Protein AF-A0A1B8TBE0-F1 (afdb_monomer)

Mean predicted aligned error: 3.82 Å

Nearest PDB structures (foldseek):
  6jil-assembly1_A  TM=3.283E-01  e=6.032E-01  Streptomyces lavendulae
  4ffm-assembly1_A  TM=3.335E-01  e=2.174E+00  Methanosarcina barkeri str. Fusaro
  4ffr-assembly1_A  TM=3.396E-01  e=4.693E+00  Methanosarcina barkeri str. Fusaro
  4ffp-assembly1_A  TM=3.366E-01  e=4.128E+00  Methanosarcina barkeri str. Fusaro
  8qyl-assembly1_D  TM=3.330E-01  e=3.872E+00  Homo sapiens

Foldseek 3Di:
DKFKWKAFPVVVRDIDTDPPRPPDDQVSRQVVQVVCLQVDDQRMKMFMWDDDPVGIGGDGDIHGRDDDD

Sequence (69 aa):
MHAVALKGIDDGEVWSIVPGTAGSSLESAISTAIQLSLAGDEETQYTAIEIRADGVYPVGDMQWGVHEI

pLDDT: mean 91.63, std 9.12, range [54.59, 98.0]

Solvent-accessible surface area (backbone atoms only — not comparable to full-atom values): 3660 Å² total; per-residue (Å²): 83,16,18,26,35,35,32,40,61,88,66,75,72,48,77,42,72,46,85,90,32,69,74,34,52,65,70,54,15,40,53,49,19,53,55,47,13,66,72,27,44,65,60,30,37,22,22,12,29,37,49,55,98,91,47,76,42,79,76,46,73,80,31,58,14,67,42,82,134

Secondary structure (DSSP, 8-state):
-EEEEEEETTTTT--EEPTT-TTB-HHHHHHHHHHHHHHSBTTEEEEEEEEETTEEEE-S--EE--B--

Structure (mmCIF, N/CA/C/O backbone):
data_AF-A0A1B8TBE0-F1
#
_entry.id   AF-A0A1B8TBE0-F1
#
loop_
_atom_site.group_PDB
_atom_site.id
_atom_site.type_symbol
_atom_site.label_atom_id
_atom_site.label_alt_id
_atom_site.label_comp_id
_atom_site.label_asym_id
_atom_site.label_entity_id
_atom_site.label_seq_id
_atom_site.pdbx_PDB_ins_code
_atom_site.Cartn_x
_atom_site.Cartn_y
_atom_site.Cartn_z
_atom_site.occupancy
_atom_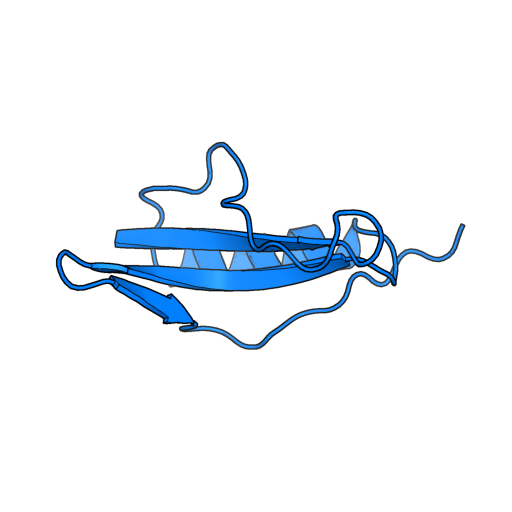site.B_iso_or_equiv
_atom_site.auth_seq_id
_atom_site.auth_comp_id
_atom_site.auth_asym_id
_atom_site.auth_atom_id
_atom_site.pdbx_PDB_model_num
ATOM 1 N N . MET A 1 1 ? -7.874 1.158 12.198 1.00 94.44 1 MET A N 1
ATOM 2 C CA . MET A 1 1 ? -6.530 0.519 12.192 1.00 94.44 1 MET A CA 1
ATOM 3 C C . MET A 1 1 ? -5.892 0.831 10.853 1.00 94.44 1 MET A C 1
ATOM 5 O O . MET A 1 1 ? -6.644 0.842 9.896 1.00 94.44 1 MET A O 1
ATOM 9 N N . HIS A 1 2 ? -4.581 1.067 10.748 1.00 97.75 2 HIS A N 1
ATOM 10 C CA . HIS A 1 2 ? -3.955 1.313 9.440 1.00 97.75 2 HIS A CA 1
ATOM 11 C C . HIS A 1 2 ? -3.073 0.152 8.984 1.00 97.75 2 HIS A C 1
ATOM 13 O O . HIS A 1 2 ? -2.669 -0.688 9.795 1.00 97.75 2 HIS A O 1
ATOM 19 N N . ALA A 1 3 ? -2.856 0.096 7.674 1.00 98.00 3 ALA A N 1
ATOM 20 C CA . ALA A 1 3 ? -1.970 -0.836 6.992 1.00 98.00 3 ALA A CA 1
ATOM 21 C C . ALA A 1 3 ? -1.554 -0.248 5.633 1.00 98.00 3 ALA A C 1
ATOM 23 O O . ALA A 1 3 ? -2.011 0.833 5.249 1.00 98.00 3 ALA A O 1
ATOM 24 N N . VAL A 1 4 ? -0.734 -0.982 4.886 1.00 97.75 4 VAL A N 1
ATOM 25 C CA . VAL A 1 4 ? -0.468 -0.701 3.472 1.00 97.75 4 VAL A CA 1
ATOM 26 C C . VAL A 1 4 ? -1.159 -1.756 2.620 1.00 97.75 4 VAL A C 1
ATOM 28 O O . VAL A 1 4 ? -1.087 -2.948 2.923 1.00 97.75 4 VAL A O 1
ATOM 31 N N . ALA A 1 5 ? -1.830 -1.319 1.561 1.00 96.88 5 ALA A N 1
ATOM 32 C CA . ALA A 1 5 ? -2.341 -2.188 0.514 1.00 96.88 5 ALA A CA 1
ATOM 33 C C . ALA A 1 5 ? -1.450 -2.094 -0.726 1.00 96.88 5 ALA A C 1
ATOM 35 O O . ALA A 1 5 ? -0.909 -1.025 -1.015 1.00 96.88 5 ALA A O 1
ATOM 36 N N . LEU A 1 6 ? -1.330 -3.205 -1.447 1.00 95.75 6 LEU A N 1
ATOM 37 C CA . LEU A 1 6 ? -0.636 -3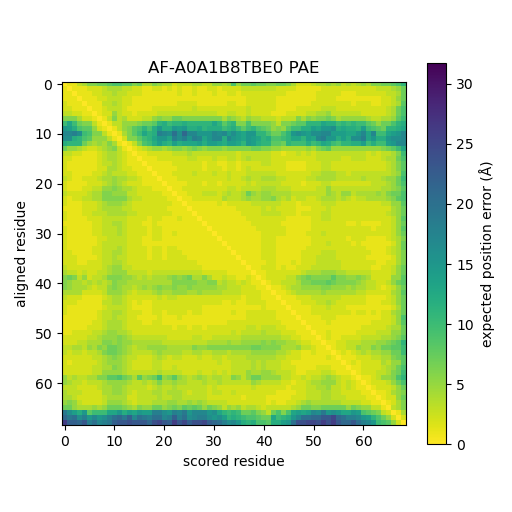.298 -2.722 1.00 95.75 6 LEU A CA 1
ATOM 38 C C . LEU A 1 6 ? -1.542 -3.911 -3.791 1.00 95.75 6 LEU A C 1
ATOM 40 O O . LEU A 1 6 ? -2.417 -4.720 -3.471 1.00 95.75 6 LEU A O 1
ATOM 44 N N . LYS A 1 7 ? -1.313 -3.545 -5.048 1.00 93.81 7 LYS A N 1
ATOM 45 C CA . LYS A 1 7 ? -1.943 -4.162 -6.217 1.00 93.81 7 LYS A CA 1
ATOM 46 C C . LYS A 1 7 ? -0.914 -4.232 -7.340 1.00 93.81 7 LYS A C 1
ATOM 48 O O . LYS A 1 7 ? -0.486 -3.188 -7.822 1.00 93.81 7 LYS A O 1
ATOM 53 N N . GLY A 1 8 ? -0.540 -5.446 -7.733 1.00 89.38 8 GLY A N 1
ATOM 54 C CA . GLY A 1 8 ? 0.232 -5.695 -8.950 1.00 89.38 8 GLY A CA 1
ATOM 55 C C . GLY A 1 8 ? -0.690 -5.816 -10.166 1.00 89.38 8 GLY A C 1
ATOM 56 O O . GLY A 1 8 ? -1.830 -6.278 -10.040 1.00 89.38 8 GLY A O 1
ATOM 57 N N . ILE A 1 9 ? -0.213 -5.397 -11.339 1.00 78.19 9 ILE A N 1
ATOM 58 C CA . ILE A 1 9 ? -0.948 -5.547 -12.607 1.00 78.19 9 ILE A CA 1
ATOM 59 C C . ILE A 1 9 ? -1.081 -7.029 -13.001 1.00 78.19 9 ILE A C 1
ATOM 61 O O . ILE A 1 9 ? -2.166 -7.453 -13.407 1.00 78.19 9 ILE A O 1
ATOM 65 N N . ASP A 1 10 ? -0.036 -7.831 -12.791 1.00 75.62 10 ASP A N 1
ATOM 66 C CA . ASP A 1 10 ? -0.011 -9.255 -13.162 1.00 75.62 10 ASP A CA 1
ATOM 67 C C . ASP A 1 10 ? -0.901 -10.153 -12.286 1.00 75.62 10 ASP A C 1
ATOM 69 O O . ASP A 1 10 ? -1.356 -11.211 -12.726 1.00 75.62 10 ASP A O 1
ATOM 73 N N . ASP A 1 11 ? -1.239 -9.706 -11.075 1.00 68.69 11 ASP A N 1
ATOM 74 C CA . ASP A 1 11 ? -2.040 -10.465 -10.103 1.00 68.69 11 ASP A CA 1
ATOM 75 C C . ASP A 1 11 ? -3.562 -10.314 -10.311 1.00 68.69 11 ASP A C 1
ATOM 77 O O . ASP A 1 11 ? -4.373 -10.543 -9.408 1.00 68.69 11 ASP A O 1
ATOM 81 N N . GLY A 1 12 ? -3.986 -9.927 -11.518 1.00 63.00 12 GLY A N 1
ATOM 82 C CA . GLY A 1 12 ? -5.403 -9.871 -11.884 1.00 63.00 12 GLY A CA 1
ATOM 83 C C . GLY A 1 12 ? -6.170 -8.748 -11.188 1.00 63.00 12 GLY A C 1
ATOM 84 O O . GLY A 1 12 ? -7.353 -8.897 -10.887 1.00 63.00 12 GLY A O 1
ATOM 85 N N . GLU A 1 13 ? -5.500 -7.621 -10.939 1.00 72.56 13 GLU A N 1
ATOM 86 C CA . GLU A 1 13 ? -6.082 -6.404 -10.371 1.00 72.56 13 GLU A CA 1
ATOM 87 C C . GLU A 1 13 ? -6.600 -6.492 -8.919 1.00 72.56 13 GLU A C 1
ATOM 89 O O . GLU A 1 13 ? -7.365 -5.626 -8.473 1.00 72.56 13 GLU A O 1
ATOM 94 N N . VAL A 1 14 ? -6.165 -7.495 -8.155 1.00 87.31 14 VAL A N 1
ATOM 95 C CA . VAL A 1 14 ? -6.591 -7.695 -6.764 1.00 87.31 14 VAL A CA 1
ATOM 96 C C . VAL A 1 14 ? -5.740 -6.873 -5.794 1.00 87.31 14 VAL A C 1
ATOM 98 O O . VAL A 1 14 ? -4.513 -6.911 -5.821 1.00 87.31 14 VAL A O 1
ATOM 101 N N . TRP A 1 15 ? -6.405 -6.161 -4.881 1.00 91.81 15 TRP A N 1
ATOM 102 C CA . TRP A 1 15 ? -5.741 -5.501 -3.757 1.00 91.81 15 TRP A CA 1
ATOM 103 C C . TRP A 1 15 ? -5.449 -6.493 -2.632 1.00 91.81 15 TRP A C 1
ATOM 105 O O . TRP A 1 15 ? -6.339 -7.219 -2.187 1.00 91.81 15 TRP A O 1
ATOM 115 N N . SER A 1 16 ? -4.223 -6.457 -2.122 1.00 94.06 16 SER A N 1
ATOM 116 C CA . SER A 1 16 ? -3.760 -7.275 -1.000 1.00 94.06 16 SER A CA 1
ATOM 117 C C . SER A 1 16 ? -3.151 -6.406 0.096 1.00 94.06 16 SER A C 1
ATOM 119 O O . SER A 1 16 ? -2.603 -5.343 -0.175 1.00 94.06 16 SER A O 1
ATOM 121 N N . ILE A 1 17 ? -3.224 -6.849 1.353 1.00 95.25 17 ILE A N 1
ATOM 122 C CA . ILE A 1 17 ? -2.562 -6.159 2.471 1.00 95.25 17 ILE A CA 1
ATOM 123 C C . ILE A 1 17 ? -1.093 -6.580 2.508 1.00 95.25 17 ILE A C 1
ATOM 125 O O . ILE A 1 17 ? -0.794 -7.774 2.534 1.00 95.25 17 ILE A O 1
ATOM 129 N N . VAL A 1 18 ? -0.180 -5.609 2.577 1.00 95.81 18 VAL A N 1
ATOM 130 C CA . VAL A 1 18 ? 1.251 -5.869 2.758 1.00 95.81 18 VAL A CA 1
ATOM 131 C C . VAL A 1 18 ? 1.471 -6.524 4.133 1.00 95.81 18 VAL A C 1
ATOM 133 O O . VAL A 1 18 ? 1.117 -5.924 5.161 1.00 95.81 18 VAL A O 1
ATOM 136 N N . PRO A 1 19 ? 2.073 -7.725 4.198 1.00 94.50 19 PRO A N 1
ATOM 137 C CA . PRO A 1 19 ? 2.315 -8.421 5.457 1.00 94.50 19 PRO A CA 1
ATOM 138 C C . PRO A 1 19 ? 3.116 -7.580 6.457 1.00 94.50 19 PRO A C 1
ATOM 140 O O . PRO A 1 19 ? 4.057 -6.880 6.095 1.00 94.50 19 PRO A O 1
ATOM 143 N N . GLY A 1 20 ? 2.745 -7.648 7.737 1.00 94.75 20 GL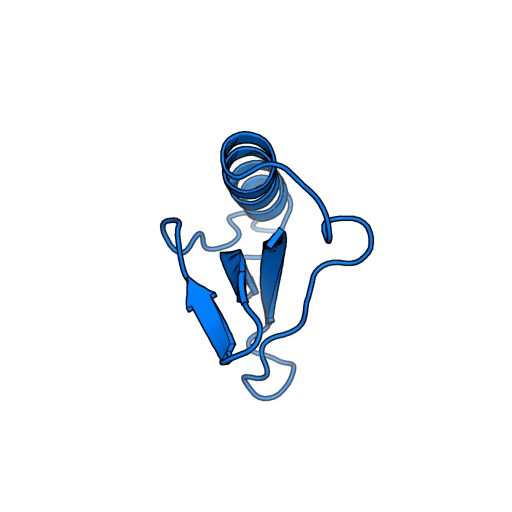Y A N 1
ATOM 144 C CA . GLY A 1 20 ? 3.444 -6.931 8.811 1.00 94.75 20 GLY A CA 1
ATOM 145 C C . GLY A 1 20 ? 3.125 -5.436 8.924 1.00 94.75 20 GLY A C 1
ATOM 146 O O . GLY A 1 20 ? 3.589 -4.805 9.867 1.00 94.75 20 GLY A O 1
ATOM 147 N N . THR A 1 21 ? 2.309 -4.870 8.027 1.00 96.56 21 THR A N 1
ATOM 148 C CA . THR A 1 21 ? 1.908 -3.451 8.109 1.00 96.56 21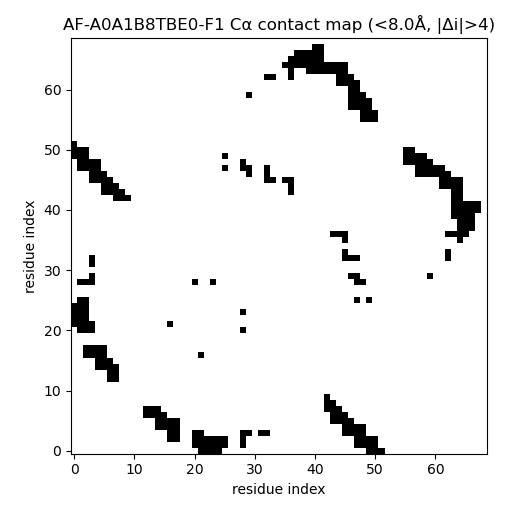 THR A CA 1
ATOM 149 C C . THR A 1 21 ? 0.611 -3.226 8.889 1.00 96.56 21 THR A C 1
ATOM 151 O O . THR A 1 21 ? 0.340 -2.112 9.328 1.00 96.56 21 THR A O 1
ATOM 154 N N . ALA A 1 22 ? -0.192 -4.275 9.094 1.00 95.44 22 ALA A N 1
ATOM 155 C CA . ALA A 1 22 ? -1.454 -4.175 9.818 1.00 95.44 22 ALA A CA 1
ATOM 156 C C . ALA A 1 22 ? -1.238 -3.796 11.290 1.00 95.44 22 ALA A C 1
ATOM 158 O O . ALA A 1 22 ? -0.452 -4.424 11.998 1.00 95.44 22 ALA A O 1
ATOM 159 N N . GLY A 1 23 ? -1.976 -2.789 11.759 1.00 94.38 23 GLY A N 1
ATOM 160 C CA . GLY A 1 23 ? -1.838 -2.274 13.123 1.00 94.38 23 GLY A CA 1
ATOM 161 C C . GLY A 1 23 ? -0.959 -1.030 13.233 1.00 94.38 23 GLY A C 1
ATOM 162 O O . GLY A 1 23 ? -0.771 -0.534 14.342 1.00 94.38 23 GLY A O 1
ATOM 163 N N . SER A 1 24 ? -0.446 -0.504 12.119 1.00 94.50 24 SER A N 1
ATOM 164 C CA . SER A 1 24 ? 0.385 0.696 12.124 1.00 94.50 24 SER A CA 1
ATOM 165 C C . SER A 1 24 ? -0.414 1.964 12.457 1.00 94.50 24 SER A C 1
ATOM 167 O O . SER A 1 24 ? -1.650 2.015 12.365 1.00 94.50 24 SER A O 1
ATOM 169 N N . SER A 1 25 ? 0.303 3.031 12.821 1.00 96.94 25 SER A N 1
ATOM 170 C CA . SER A 1 25 ? -0.254 4.384 12.779 1.00 96.94 25 SER A CA 1
ATOM 171 C C . SER A 1 25 ? -0.479 4.820 11.323 1.00 96.94 25 SER A C 1
ATOM 173 O O . SER A 1 25 ? 0.054 4.207 10.391 1.00 96.94 25 SER A O 1
ATOM 175 N N . LEU A 1 26 ? -1.264 5.884 11.128 1.00 96.19 26 LEU A N 1
ATOM 176 C CA . LEU A 1 26 ? -1.471 6.486 9.808 1.00 96.19 26 LEU A CA 1
ATOM 177 C C . LEU A 1 26 ? -0.144 6.966 9.205 1.00 96.19 26 LEU A C 1
ATOM 179 O O . LEU A 1 26 ? 0.176 6.631 8.070 1.00 96.19 26 LEU A O 1
ATOM 183 N N . GLU A 1 27 ? 0.653 7.698 9.987 1.00 96.81 27 GLU A N 1
ATOM 184 C CA . GLU A 1 27 ? 1.948 8.235 9.552 1.00 96.81 27 GLU A CA 1
ATOM 185 C C . GLU A 1 27 ? 2.916 7.123 9.137 1.00 96.81 27 GLU A C 1
ATOM 187 O O . GLU A 1 27 ? 3.572 7.224 8.101 1.00 96.81 27 GLU A O 1
ATOM 192 N N . SER A 1 28 ? 2.968 6.028 9.904 1.00 97.00 28 SER A N 1
ATOM 193 C CA . SER A 1 28 ? 3.783 4.868 9.547 1.00 97.00 28 SER A CA 1
ATOM 194 C C . SER A 1 28 ? 3.274 4.187 8.279 1.00 97.00 28 SER A C 1
ATOM 196 O O . SER A 1 28 ? 4.090 3.874 7.425 1.00 97.00 28 SER A O 1
ATOM 198 N N . ALA A 1 29 ? 1.958 4.010 8.109 1.00 97.44 29 ALA A N 1
ATOM 199 C CA . ALA A 1 29 ? 1.400 3.427 6.884 1.00 97.44 29 ALA A CA 1
ATOM 200 C C . ALA A 1 29 ? 1.740 4.266 5.642 1.00 97.44 29 ALA A C 1
ATOM 202 O O . ALA A 1 29 ? 2.169 3.715 4.632 1.00 97.44 29 ALA A O 1
ATOM 203 N N . ILE A 1 30 ? 1.594 5.594 5.729 1.00 97.31 30 ILE A N 1
ATOM 204 C CA . ILE A 1 30 ? 1.942 6.518 4.639 1.00 97.31 30 ILE A CA 1
ATOM 205 C C . ILE A 1 30 ? 3.436 6.421 4.320 1.00 97.31 30 ILE A C 1
ATOM 207 O O . ILE A 1 30 ? 3.805 6.209 3.169 1.00 97.31 30 ILE A O 1
ATOM 211 N N . SER A 1 31 ? 4.295 6.522 5.338 1.00 97.00 31 SER A N 1
ATOM 212 C CA . SER A 1 31 ? 5.748 6.429 5.162 1.00 97.00 31 SER A CA 1
ATOM 213 C C . SER A 1 31 ? 6.164 5.091 4.538 1.00 97.00 31 SER A C 1
ATOM 215 O O . SER A 1 31 ? 6.934 5.064 3.581 1.00 97.00 31 SER A O 1
ATOM 217 N N . THR A 1 32 ? 5.598 3.974 5.008 1.00 96.94 32 THR A N 1
ATOM 218 C CA . THR A 1 32 ? 5.877 2.641 4.462 1.00 96.94 32 THR A CA 1
ATOM 219 C C . THR A 1 32 ? 5.389 2.489 3.023 1.00 96.94 32 THR A C 1
ATOM 221 O O . THR A 1 32 ? 6.111 1.909 2.220 1.00 96.94 32 THR A O 1
ATOM 224 N N . ALA A 1 33 ? 4.220 3.027 2.658 1.00 96.94 33 ALA A N 1
ATOM 225 C CA . ALA A 1 33 ? 3.739 2.984 1.274 1.00 96.94 33 ALA A CA 1
ATOM 226 C C . ALA A 1 33 ? 4.705 3.696 0.308 1.00 96.94 33 ALA A C 1
ATOM 228 O O . ALA A 1 33 ? 5.005 3.160 -0.755 1.00 96.94 33 ALA A O 1
ATOM 229 N N . ILE A 1 34 ? 5.252 4.849 0.709 1.00 96.12 34 ILE A N 1
ATOM 230 C CA . ILE A 1 34 ? 6.265 5.586 -0.068 1.00 96.12 34 ILE A CA 1
ATOM 231 C C . ILE A 1 34 ? 7.580 4.796 -0.147 1.00 96.12 34 ILE A C 1
ATOM 233 O O . ILE A 1 34 ? 8.198 4.704 -1.201 1.00 96.12 34 ILE A O 1
ATOM 237 N N . GLN A 1 35 ? 8.035 4.203 0.960 1.00 95.69 35 GLN A N 1
ATOM 238 C CA . GLN A 1 35 ? 9.262 3.397 0.950 1.00 95.69 35 GLN A CA 1
ATOM 239 C C . GLN A 1 35 ? 9.143 2.170 0.043 1.00 95.69 35 GLN A C 1
ATOM 241 O O . GLN A 1 35 ? 10.095 1.838 -0.659 1.00 95.69 35 GLN A O 1
ATOM 246 N N . LEU A 1 36 ? 7.983 1.512 0.053 1.00 95.44 36 LEU A N 1
ATOM 247 C CA . LEU A 1 36 ? 7.705 0.377 -0.819 1.00 95.44 36 LEU A CA 1
ATOM 248 C C . LEU A 1 36 ? 7.654 0.797 -2.282 1.00 95.44 36 LEU A C 1
ATOM 250 O O . LEU A 1 36 ? 8.229 0.103 -3.108 1.00 95.44 36 LEU A O 1
ATOM 254 N N . SER A 1 37 ? 7.058 1.946 -2.604 1.00 95.38 37 SER A N 1
ATOM 255 C CA . SER A 1 37 ? 7.026 2.430 -3.984 1.00 95.38 37 SER A CA 1
ATOM 256 C C . SER A 1 37 ? 8.428 2.745 -4.520 1.00 95.38 37 SER A C 1
ATOM 258 O O . SER A 1 37 ? 8.753 2.424 -5.655 1.00 95.38 37 SER A O 1
ATOM 260 N N . LEU A 1 38 ? 9.323 3.280 -3.688 1.00 94.25 38 LEU A N 1
ATOM 261 C CA . LEU A 1 38 ? 10.721 3.500 -4.078 1.00 94.25 38 LEU A CA 1
ATOM 262 C C . LEU A 1 38 ? 11.510 2.202 -4.327 1.00 94.25 38 LEU A C 1
ATOM 264 O O . LEU A 1 38 ? 12.544 2.246 -4.989 1.00 94.25 38 LEU A O 1
ATOM 268 N N . ALA A 1 39 ? 11.054 1.074 -3.778 1.00 92.00 39 ALA A N 1
ATOM 269 C CA . ALA A 1 39 ? 11.698 -0.234 -3.905 1.00 92.00 39 ALA A CA 1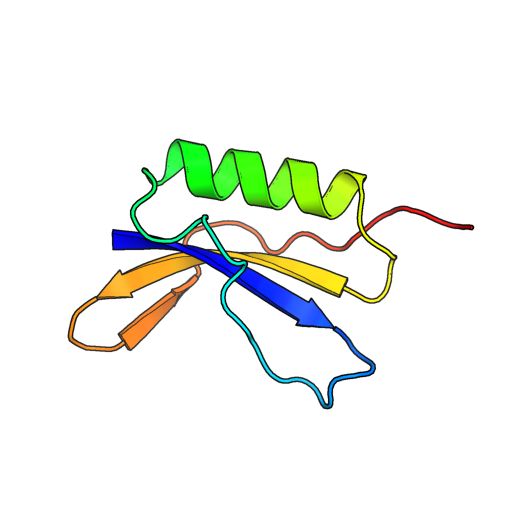
ATOM 270 C C . ALA A 1 39 ? 10.947 -1.214 -4.829 1.00 92.00 39 ALA A C 1
ATOM 272 O O . ALA A 1 39 ? 11.459 -2.301 -5.087 1.00 92.00 39 ALA A O 1
ATOM 273 N N . GLY A 1 40 ? 9.736 -0.863 -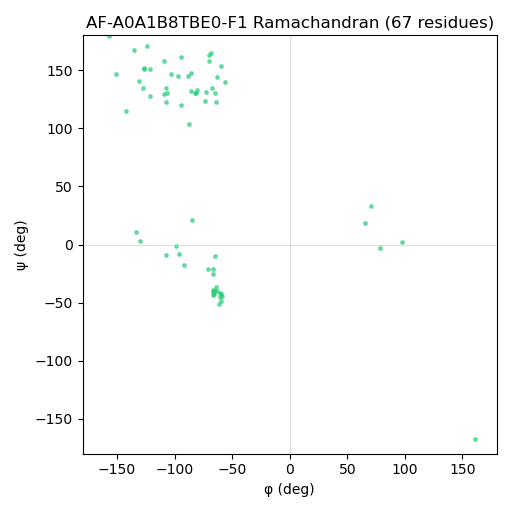5.266 1.00 88.75 40 GLY A N 1
ATOM 274 C CA . GLY A 1 40 ? 8.856 -1.700 -6.078 1.00 88.75 40 GLY A CA 1
ATOM 275 C C . GLY A 1 40 ? 9.000 -1.439 -7.575 1.00 88.75 40 GLY A C 1
ATOM 276 O O . GLY A 1 40 ? 9.496 -0.389 -7.988 1.00 88.75 40 GLY A O 1
ATOM 277 N N . ASP A 1 41 ? 8.540 -2.395 -8.374 1.00 89.44 41 ASP A N 1
ATOM 278 C CA . ASP A 1 41 ? 8.441 -2.289 -9.831 1.00 89.44 41 ASP A CA 1
ATOM 279 C C . ASP A 1 41 ? 7.349 -1.303 -10.278 1.00 89.44 41 ASP A C 1
ATOM 281 O O . ASP A 1 41 ? 6.395 -1.015 -9.551 1.00 89.44 41 ASP A O 1
ATOM 285 N N . GLU A 1 42 ? 7.476 -0.804 -11.506 1.00 90.50 42 GLU A N 1
ATOM 286 C CA . GLU A 1 42 ? 6.565 0.189 -12.096 1.00 90.50 42 GLU A CA 1
ATOM 287 C C . GLU A 1 42 ? 5.127 -0.315 -12.306 1.00 90.50 42 GLU A C 1
ATOM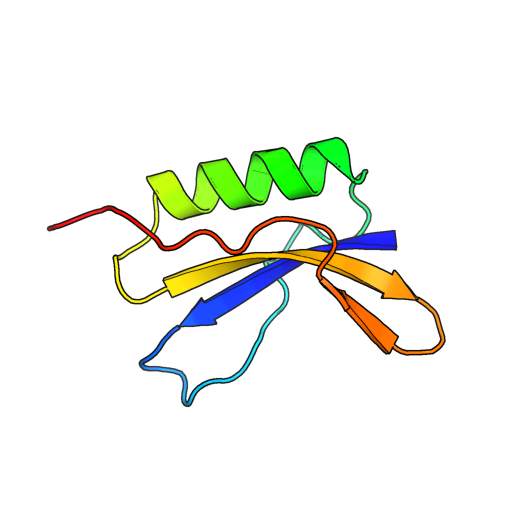 289 O O . GLU A 1 42 ? 4.218 0.473 -12.577 1.00 90.50 42 GLU A O 1
ATOM 294 N N . GLU A 1 43 ? 4.894 -1.616 -12.139 1.00 90.88 43 GLU A N 1
ATOM 295 C CA . GLU A 1 43 ? 3.602 -2.270 -12.328 1.00 90.88 43 GLU A CA 1
ATOM 296 C C . GLU A 1 43 ? 2.849 -2.491 -11.008 1.00 90.88 43 GLU A C 1
ATOM 298 O O . GLU A 1 43 ? 1.703 -2.955 -11.009 1.00 90.88 43 GLU A O 1
ATOM 303 N N . THR A 1 44 ? 3.447 -2.110 -9.876 1.00 92.56 44 THR A N 1
ATOM 304 C CA . THR A 1 44 ? 2.853 -2.278 -8.552 1.00 92.56 44 THR A CA 1
ATOM 305 C C . THR A 1 44 ? 2.433 -0.944 -7.942 1.00 92.56 44 THR A C 1
ATOM 307 O O . THR A 1 44 ? 3.197 0.016 -7.848 1.00 92.56 44 THR A O 1
ATOM 310 N N . GLN A 1 45 ? 1.190 -0.890 -7.468 1.00 94.88 45 GLN A N 1
ATOM 311 C CA . GLN A 1 45 ? 0.646 0.229 -6.703 1.00 94.88 45 GLN A CA 1
ATOM 312 C C . GLN A 1 45 ? 0.717 -0.048 -5.206 1.00 94.88 45 GLN A C 1
ATOM 314 O O . GLN A 1 45 ? 0.436 -1.163 -4.771 1.00 94.88 45 GLN A O 1
ATOM 319 N N . TYR A 1 46 ? 0.964 0.993 -4.415 1.00 96.25 46 TYR A N 1
ATOM 320 C CA . TYR A 1 46 ? 0.938 0.972 -2.956 1.00 96.25 46 TYR A CA 1
ATOM 321 C C . TYR A 1 46 ? 0.095 2.133 -2.424 1.00 96.25 46 TYR A C 1
ATOM 323 O O . TYR A 1 46 ? 0.152 3.250 -2.936 1.00 96.25 46 TYR A O 1
ATOM 331 N N . THR A 1 47 ? -0.691 1.907 -1.374 1.00 97.38 47 THR A N 1
ATOM 332 C CA . THR A 1 47 ? -1.436 2.985 -0.706 1.00 97.38 47 THR A CA 1
ATOM 333 C C . THR A 1 47 ? -1.651 2.683 0.772 1.00 97.38 47 THR A C 1
ATOM 335 O O . THR A 1 47 ? -1.811 1.527 1.175 1.00 97.38 47 THR A O 1
ATOM 338 N N . ALA A 1 48 ? -1.655 3.727 1.599 1.00 98.00 48 ALA A N 1
ATOM 339 C CA . ALA A 1 48 ? -2.052 3.609 2.993 1.00 98.00 48 ALA A CA 1
ATOM 340 C C . ALA A 1 48 ? -3.572 3.430 3.085 1.00 98.00 48 ALA A C 1
ATOM 342 O O . ALA A 1 48 ? -4.339 4.198 2.499 1.00 98.00 48 ALA A O 1
ATOM 343 N N . ILE A 1 49 ? -4.005 2.441 3.862 1.00 98.00 49 ILE A N 1
ATOM 344 C CA . ILE A 1 49 ? -5.418 2.132 4.075 1.00 98.00 49 ILE A CA 1
ATOM 345 C C . ILE A 1 49 ? -5.791 2.219 5.550 1.00 98.00 49 ILE A C 1
ATOM 347 O O . ILE A 1 49 ? -4.982 1.947 6.439 1.00 98.00 49 ILE A O 1
ATOM 351 N N . GLU A 1 50 ? -7.050 2.546 5.805 1.00 97.75 50 GLU A N 1
ATOM 352 C CA . GLU A 1 50 ? -7.694 2.396 7.095 1.00 97.75 50 GLU A CA 1
ATOM 353 C C . GLU A 1 50 ? -8.686 1.230 7.053 1.00 97.75 50 GLU A C 1
ATOM 355 O O . GLU A 1 50 ? -9.619 1.193 6.253 1.00 97.75 50 GLU A O 1
ATOM 360 N N . ILE A 1 51 ? -8.476 0.278 7.953 1.00 95.38 51 ILE A N 1
ATOM 361 C CA . ILE A 1 51 ? -9.332 -0.871 8.208 1.00 95.38 51 ILE A CA 1
ATOM 362 C C . ILE A 1 51 ? -10.270 -0.509 9.359 1.00 95.38 51 ILE A C 1
ATOM 364 O O . ILE A 1 51 ? -9.828 -0.213 10.484 1.00 95.38 51 ILE A O 1
ATOM 368 N N . ARG A 1 52 ? -11.566 -0.548 9.061 1.00 95.12 52 ARG A N 1
ATOM 369 C CA . ARG A 1 52 ? -12.682 -0.314 9.978 1.00 95.12 52 ARG A CA 1
ATOM 370 C C . ARG A 1 52 ? -13.617 -1.528 9.964 1.00 95.12 52 ARG A C 1
ATOM 372 O O . ARG A 1 52 ? -13.454 -2.445 9.165 1.00 95.12 52 ARG A O 1
ATOM 379 N N . ALA A 1 53 ? -14.587 -1.557 10.875 1.00 93.88 53 ALA A N 1
ATOM 380 C CA . ALA A 1 53 ? -15.542 -2.666 10.963 1.00 93.88 53 ALA A CA 1
ATOM 381 C C . ALA A 1 53 ? -16.483 -2.752 9.745 1.00 93.88 53 ALA A C 1
ATOM 383 O O . ALA A 1 53 ? -17.003 -3.822 9.446 1.00 93.88 53 ALA A O 1
ATOM 384 N N . ASP A 1 54 ? -16.703 -1.629 9.064 1.00 94.94 54 ASP A N 1
ATOM 385 C CA . ASP A 1 54 ? -17.580 -1.473 7.905 1.00 94.94 54 ASP A CA 1
ATOM 386 C C . ASP A 1 54 ? -16.851 -1.572 6.558 1.00 94.94 54 ASP A C 1
ATOM 388 O O . ASP A 1 54 ? -17.507 -1.655 5.520 1.00 94.94 54 ASP A O 1
ATOM 392 N N . GLY A 1 55 ? -15.515 -1.610 6.550 1.00 94.12 55 GLY A N 1
ATOM 393 C CA . GLY A 1 55 ? -14.757 -1.745 5.312 1.00 94.12 55 GLY A CA 1
ATOM 394 C C . GLY A 1 55 ? -13.291 -1.333 5.398 1.00 94.12 55 GLY A C 1
ATOM 395 O O . GLY A 1 55 ? -12.721 -1.134 6.473 1.00 94.12 55 GLY A O 1
ATOM 396 N N . VAL A 1 56 ? -12.685 -1.217 4.215 1.00 94.50 56 VAL A N 1
ATOM 397 C CA . VAL A 1 56 ? -11.300 -0.784 4.004 1.00 94.50 56 VAL A CA 1
ATOM 398 C C . VAL A 1 56 ? -11.310 0.448 3.108 1.00 94.50 56 VAL A C 1
ATOM 400 O O . VAL A 1 56 ? -11.915 0.425 2.037 1.00 94.50 56 VAL A O 1
ATOM 403 N N . TYR A 1 57 ? -10.640 1.512 3.544 1.00 95.75 57 TYR A N 1
ATOM 404 C CA . TYR A 1 57 ? -10.676 2.816 2.885 1.00 95.75 57 TYR A CA 1
ATOM 405 C C . TYR A 1 57 ? -9.258 3.319 2.601 1.00 95.75 57 TYR A C 1
ATOM 407 O O . TYR A 1 57 ? -8.421 3.254 3.501 1.00 95.75 57 TYR A O 1
ATOM 415 N N . PRO A 1 58 ? -8.960 3.843 1.402 1.00 94.81 58 PRO A N 1
ATOM 416 C CA . PRO A 1 58 ? -7.693 4.521 1.157 1.00 94.81 58 PRO A CA 1
ATOM 417 C C . PRO A 1 58 ? -7.643 5.827 1.958 1.00 94.81 58 PRO A C 1
ATOM 419 O O . PRO A 1 58 ? -8.609 6.589 1.985 1.00 94.81 58 PRO A O 1
ATOM 422 N N . VAL A 1 59 ? -6.516 6.078 2.620 1.00 94.81 59 VAL A N 1
ATOM 423 C CA . VAL A 1 59 ? -6.285 7.276 3.451 1.00 94.81 59 VAL A CA 1
ATOM 424 C C . VAL A 1 59 ? -4.974 7.992 3.124 1.00 94.81 59 VAL A C 1
ATOM 426 O O . VAL A 1 59 ? -4.636 8.981 3.769 1.00 94.81 59 VAL A O 1
ATOM 429 N N . GLY A 1 60 ? -4.242 7.514 2.119 1.00 88.62 60 GLY A N 1
ATOM 430 C CA . GLY A 1 60 ? -3.076 8.183 1.555 1.00 88.62 60 GLY A CA 1
ATOM 431 C C . GLY A 1 60 ? -3.107 8.160 0.032 1.00 88.62 60 GLY A C 1
ATOM 432 O O . GLY A 1 60 ? -3.888 7.425 -0.577 1.00 88.62 60 GLY A O 1
ATOM 433 N N . ASP A 1 61 ? -2.232 8.954 -0.575 1.00 93.25 61 ASP A N 1
ATOM 434 C CA . ASP A 1 61 ? -2.077 8.970 -2.025 1.00 93.25 61 ASP A CA 1
ATOM 435 C C . ASP A 1 61 ? -1.598 7.609 -2.537 1.00 93.25 61 ASP A C 1
ATOM 437 O O . ASP A 1 61 ? -0.809 6.912 -1.892 1.00 93.25 61 ASP A O 1
ATOM 441 N N . MET A 1 62 ? -2.088 7.237 -3.715 1.00 93.88 62 MET A N 1
ATOM 442 C CA . MET A 1 62 ? -1.645 6.042 -4.419 1.00 93.88 62 MET A CA 1
ATOM 443 C C . MET A 1 62 ? -0.255 6.286 -5.007 1.00 93.88 62 MET A C 1
ATOM 445 O O . MET A 1 62 ? -0.062 7.230 -5.771 1.00 93.88 62 MET A O 1
ATOM 449 N N . GLN A 1 63 ? 0.697 5.435 -4.642 1.00 94.50 63 GLN A N 1
ATOM 450 C CA . GLN A 1 63 ? 2.078 5.479 -5.106 1.00 94.50 63 GLN A CA 1
ATOM 451 C C . GLN A 1 63 ? 2.310 4.340 -6.093 1.00 94.50 63 GLN A C 1
ATOM 453 O O . GLN A 1 63 ? 1.979 3.196 -5.792 1.00 94.50 63 GLN A O 1
ATOM 458 N N . TRP A 1 64 ? 2.888 4.641 -7.248 1.00 94.00 64 TRP A N 1
ATOM 459 C CA . TRP A 1 64 ? 3.392 3.620 -8.164 1.00 94.00 64 TRP A CA 1
ATOM 460 C C . TRP A 1 64 ? 4.832 3.288 -7.815 1.00 94.00 64 TRP A C 1
ATOM 462 O O . TRP A 1 64 ? 5.576 4.182 -7.398 1.00 94.00 64 TRP A O 1
ATOM 472 N N . GLY A 1 65 ? 5.217 2.024 -7.971 1.00 92.94 65 GLY A N 1
ATOM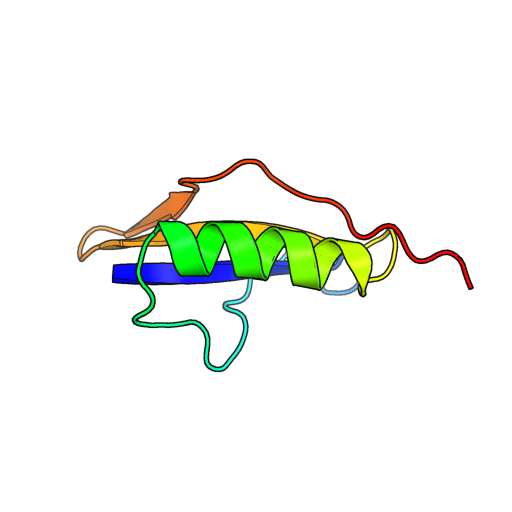 473 C CA . GLY A 1 65 ? 6.622 1.665 -7.923 1.00 92.94 65 GLY A CA 1
ATOM 474 C C . GLY A 1 65 ? 7.415 2.388 -9.014 1.00 92.94 65 GLY A C 1
ATOM 475 O O . GLY A 1 65 ? 6.851 2.846 -10.008 1.00 92.94 65 GLY A O 1
ATOM 476 N N . VAL A 1 66 ? 8.710 2.589 -8.783 1.00 89.62 66 VAL A N 1
ATOM 477 C CA . VAL A 1 66 ? 9.569 3.405 -9.665 1.00 89.62 66 VAL A CA 1
ATOM 478 C C . VAL A 1 66 ? 10.901 2.735 -10.000 1.00 89.62 66 VAL A C 1
ATOM 480 O O . VAL A 1 66 ? 11.813 3.399 -10.494 1.00 89.62 66 VAL A O 1
ATOM 483 N N . HIS A 1 67 ? 11.072 1.450 -9.677 1.00 76.00 67 HIS A N 1
ATOM 484 C CA . HIS A 1 67 ? 12.307 0.740 -9.987 1.00 76.00 67 HIS A CA 1
ATOM 485 C C . HIS A 1 67 ? 12.253 0.130 -11.395 1.00 76.00 67 HIS A C 1
ATOM 487 O O . HIS A 1 67 ? 11.627 -0.907 -11.609 1.00 76.00 67 HIS A O 1
ATOM 493 N N . GLU A 1 68 ? 12.942 0.780 -12.333 1.00 59.72 68 GLU A N 1
ATOM 494 C CA . GLU A 1 68 ? 13.266 0.257 -13.665 1.00 59.72 68 GLU A CA 1
ATOM 495 C C . GLU A 1 68 ? 14.500 -0.670 -13.546 1.00 59.72 68 GLU A C 1
ATOM 497 O O . GLU A 1 68 ? 15.484 -0.309 -12.889 1.00 59.72 68 GLU A O 1
ATOM 502 N N . ILE A 1 69 ? 14.428 -1.881 -14.116 1.00 54.59 69 ILE A N 1
ATOM 503 C CA . ILE A 1 69 ? 15.489 -2.914 -14.071 1.00 54.59 69 ILE A CA 1
ATOM 504 C C . ILE A 1 69 ? 16.669 -2.535 -14.974 1.00 54.59 69 ILE A C 1
ATOM 506 O O . ILE A 1 69 ? 16.414 -2.179 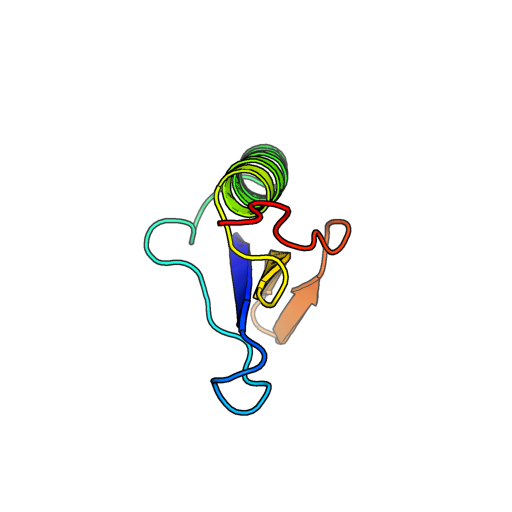-16.147 1.00 54.59 69 ILE A O 1
#

Radius of gyration: 11.41 Å; Cα contacts (8 Å, |Δi|>4): 154; chains: 1; bounding box: 33×19×27 Å